Protein AF-A0A3D2IH39-F1 (afdb_monomer_lite)

Radius of gyration: 10.95 Å; chains: 1; bounding box: 22×27×26 Å

Foldseek 3Di:
DVVLVVVCVVAAADHQKDKQAQHDLDPVQLVVVVLQVVQPWDWPPRNHRMIMTGYDNDGHDDDDDD

pLDDT: mean 94.91, std 6.52, range [61.0, 98.38]

Sequence (66 aa):
VGATVNLLLAAVLRTEEFTIENAAMEPDVVQLCNVLVKMGADISGIGTDRITVRGVESLNGVEIAT

Structure (mmCIF, N/CA/C/O backbone):
data_AF-A0A3D2IH39-F1
#
_entry.id   AF-A0A3D2IH39-F1
#
loop_
_atom_site.group_PDB
_atom_site.id
_atom_site.type_symbol
_atom_site.label_atom_id
_atom_site.label_alt_id
_atom_site.label_comp_id
_atom_site.label_asym_id
_atom_site.label_entity_id
_atom_site.label_seq_id
_atom_site.pdbx_PDB_ins_code
_atom_site.Cartn_x
_atom_site.Cartn_y
_atom_site.Cartn_z
_atom_site.occupancy
_atom_site.B_iso_or_equiv
_atom_site.auth_seq_id
_atom_site.auth_comp_id
_atom_site.auth_asym_id
_atom_site.auth_atom_id
_atom_site.pdbx_PDB_model_num
ATOM 1 N N . VAL A 1 1 ? 13.219 1.660 -7.313 1.00 66.62 1 VAL A N 1
ATOM 2 C CA . VAL A 1 1 ? 13.029 0.869 -6.073 1.00 66.62 1 VAL A CA 1
ATOM 3 C C . VAL A 1 1 ? 12.531 1.716 -4.903 1.00 66.62 1 VAL A C 1
ATOM 5 O O . VAL A 1 1 ? 11.332 1.734 -4.663 1.00 66.62 1 VAL A O 1
ATOM 8 N N . GLY A 1 2 ? 13.391 2.485 -4.218 1.00 89.31 2 GLY A N 1
ATOM 9 C CA . GLY A 1 2 ? 13.027 3.125 -2.940 1.00 89.31 2 GLY A CA 1
ATOM 10 C C . GLY A 1 2 ? 11.919 4.184 -3.012 1.00 89.31 2 GLY A C 1
ATOM 11 O O . GLY A 1 2 ? 11.115 4.289 -2.092 1.00 89.31 2 GLY A O 1
ATOM 12 N N . ALA A 1 3 ? 11.826 4.936 -4.114 1.00 94.44 3 ALA A N 1
ATOM 13 C CA . ALA A 1 3 ? 10.803 5.974 -4.264 1.00 94.44 3 ALA A CA 1
ATOM 14 C C . ALA A 1 3 ? 9.376 5.397 -4.265 1.00 94.44 3 ALA A C 1
ATOM 16 O O . ALA A 1 3 ? 8.534 5.869 -3.509 1.00 94.44 3 ALA A O 1
ATOM 17 N N . THR A 1 4 ? 9.119 4.347 -5.055 1.00 96.69 4 THR A N 1
ATOM 18 C CA . THR A 1 4 ? 7.806 3.682 -5.117 1.00 96.69 4 THR A CA 1
ATOM 19 C C . THR A 1 4 ? 7.400 3.137 -3.751 1.00 96.69 4 THR A C 1
ATOM 21 O O . THR A 1 4 ? 6.280 3.369 -3.316 1.00 96.69 4 THR A O 1
ATOM 24 N N . VAL A 1 5 ? 8.329 2.497 -3.034 1.00 96.50 5 VAL A N 1
ATOM 25 C CA . VAL A 1 5 ? 8.092 1.970 -1.679 1.00 96.50 5 VAL A CA 1
ATOM 26 C C . VAL A 1 5 ? 7.708 3.082 -0.701 1.00 96.50 5 VAL A C 1
ATOM 28 O O . VAL A 1 5 ? 6.707 2.962 0.001 1.00 96.50 5 VAL A O 1
ATOM 31 N N . ASN A 1 6 ? 8.456 4.187 -0.685 1.00 96.06 6 ASN A N 1
ATOM 32 C CA . ASN A 1 6 ? 8.167 5.307 0.213 1.00 96.06 6 ASN A CA 1
ATOM 33 C C . ASN A 1 6 ? 6.806 5.945 -0.084 1.00 96.06 6 ASN A C 1
ATOM 35 O O . ASN A 1 6 ? 6.064 6.267 0.842 1.00 96.06 6 ASN A O 1
ATOM 39 N N . LEU A 1 7 ? 6.471 6.108 -1.367 1.00 96.50 7 LEU A N 1
ATOM 40 C CA . LEU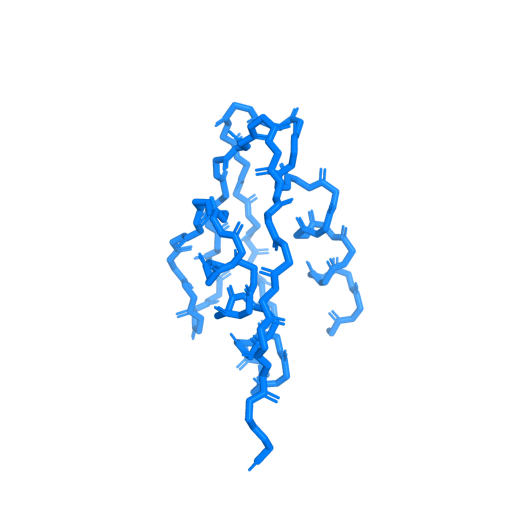 A 1 7 ? 5.178 6.644 -1.784 1.00 96.50 7 LEU A CA 1
ATOM 41 C C . LEU A 1 7 ? 4.024 5.717 -1.387 1.00 96.50 7 LEU A C 1
ATOM 43 O O . LEU A 1 7 ? 3.030 6.202 -0.857 1.00 96.50 7 LEU A O 1
ATOM 47 N N . LEU A 1 8 ? 4.170 4.401 -1.573 1.00 96.31 8 LEU A N 1
ATOM 48 C CA . LEU A 1 8 ? 3.175 3.416 -1.140 1.00 96.31 8 LEU A CA 1
ATOM 49 C C . LEU A 1 8 ? 2.921 3.519 0.366 1.00 96.31 8 LEU A C 1
ATOM 51 O O . LEU A 1 8 ? 1.783 3.705 0.784 1.00 96.31 8 LEU A O 1
ATOM 55 N N . LEU A 1 9 ? 3.981 3.476 1.177 1.00 95.56 9 LEU A N 1
ATOM 56 C CA . LEU A 1 9 ? 3.874 3.551 2.637 1.00 95.56 9 LEU A CA 1
ATOM 57 C C . LEU A 1 9 ? 3.272 4.876 3.126 1.00 95.56 9 LEU A C 1
ATOM 59 O O . LEU A 1 9 ? 2.571 4.896 4.135 1.00 95.56 9 LEU A O 1
ATOM 63 N N . ALA A 1 10 ? 3.516 5.977 2.413 1.00 95.69 10 ALA A N 1
ATOM 64 C CA . ALA A 1 10 ? 2.896 7.262 2.716 1.00 95.69 10 ALA A CA 1
ATOM 65 C C . ALA A 1 10 ? 1.408 7.306 2.322 1.00 95.69 10 ALA A C 1
ATOM 67 O O . ALA A 1 10 ? 0.605 7.928 3.021 1.00 95.69 10 ALA A O 1
ATOM 68 N N . ALA A 1 11 ? 1.035 6.658 1.215 1.00 96.81 11 ALA A N 1
ATOM 69 C CA . ALA A 1 11 ? -0.301 6.757 0.640 1.00 96.81 11 ALA A CA 1
ATOM 70 C C . ALA A 1 11 ? -1.350 5.896 1.360 1.00 96.81 11 ALA A C 1
ATOM 72 O O . ALA A 1 11 ? -2.496 6.329 1.504 1.00 96.81 11 ALA A O 1
ATOM 73 N N . VAL A 1 12 ? -0.961 4.712 1.848 1.00 97.38 12 VAL A N 1
ATOM 74 C CA . VAL A 1 12 ? -1.886 3.668 2.337 1.00 97.38 12 VAL A CA 1
ATOM 75 C C . VAL A 1 12 ? -2.805 4.074 3.491 1.00 97.38 12 VAL A C 1
ATOM 77 O O . VAL A 1 12 ? -3.838 3.442 3.655 1.00 97.38 12 VAL A O 1
ATOM 80 N N . LEU A 1 13 ? -2.487 5.111 4.275 1.00 95.62 13 LEU A N 1
ATOM 81 C CA . LEU A 1 13 ? -3.313 5.523 5.426 1.00 95.62 13 LEU A CA 1
ATOM 82 C C . LEU A 1 13 ? -4.005 6.886 5.285 1.00 95.62 13 LEU A C 1
ATOM 84 O O . LEU A 1 13 ? -4.815 7.251 6.132 1.00 95.62 13 LEU A O 1
ATOM 88 N N . ARG A 1 14 ? -3.622 7.713 4.305 1.00 89.62 14 ARG A N 1
ATOM 89 C CA . ARG A 1 14 ? -3.960 9.154 4.328 1.00 89.62 14 ARG A CA 1
ATOM 90 C C . ARG A 1 14 ? -4.395 9.747 2.996 1.00 89.62 14 ARG A C 1
ATOM 92 O O . ARG A 1 14 ? -4.533 10.963 2.899 1.00 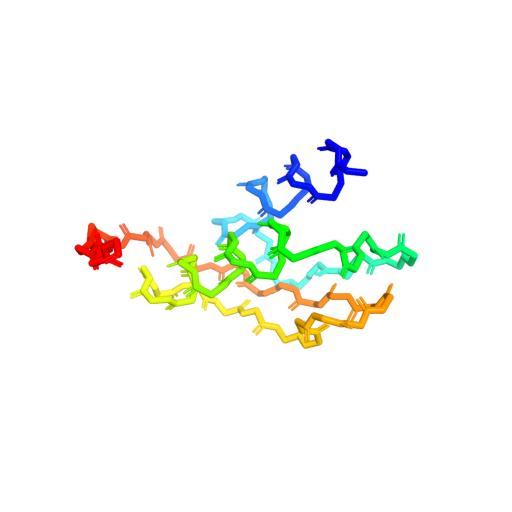89.62 14 ARG A O 1
ATOM 99 N N . THR A 1 15 ? -4.594 8.922 1.978 1.00 91.75 15 THR A N 1
ATOM 100 C CA . THR A 1 15 ? -5.005 9.387 0.648 1.00 91.75 15 THR A CA 1
ATOM 101 C C . THR A 1 15 ? -6.445 8.984 0.367 1.00 91.75 15 THR A C 1
ATOM 103 O O . THR A 1 15 ? -6.860 7.906 0.765 1.00 91.75 15 THR A O 1
ATOM 106 N N . GLU A 1 16 ? -7.224 9.826 -0.309 1.00 92.94 16 GLU A N 1
ATOM 107 C CA . GLU A 1 16 ? -8.519 9.378 -0.845 1.00 92.94 16 GLU A CA 1
ATOM 108 C C . GLU A 1 16 ? -8.270 8.417 -2.014 1.00 92.94 16 GLU A C 1
ATOM 110 O O . GLU A 1 16 ? -8.664 7.254 -1.988 1.00 92.94 16 GLU A O 1
ATOM 115 N N . GLU A 1 17 ? -7.515 8.890 -3.003 1.00 96.31 17 GLU A N 1
ATOM 116 C CA . GLU A 1 17 ? -6.980 8.097 -4.100 1.00 96.31 17 GLU A CA 1
ATOM 117 C C . GLU A 1 17 ? -5.633 8.694 -4.524 1.00 96.31 17 GLU A C 1
ATOM 119 O O . GLU A 1 17 ? -5.494 9.909 -4.681 1.00 96.31 17 GLU A O 1
ATOM 124 N N . PHE A 1 18 ? -4.622 7.849 -4.698 1.00 97.62 18 PHE A N 1
ATOM 125 C CA . PHE A 1 18 ? -3.285 8.257 -5.106 1.00 97.62 18 PHE A CA 1
ATOM 126 C C . PHE A 1 18 ? -2.736 7.288 -6.145 1.00 97.62 18 PHE A C 1
ATOM 128 O O . PHE A 1 18 ? -2.700 6.081 -5.921 1.00 97.62 18 PHE A O 1
ATOM 135 N N . THR A 1 19 ? -2.297 7.814 -7.288 1.00 98.00 19 THR A N 1
ATOM 136 C CA . THR A 1 19 ? -1.726 7.001 -8.365 1.00 98.00 19 THR A CA 1
ATOM 137 C C . THR A 1 19 ? -0.243 7.296 -8.535 1.00 98.00 19 THR A C 1
ATOM 139 O O . THR A 1 19 ? 0.164 8.450 -8.663 1.00 98.00 19 THR A O 1
ATOM 142 N N . ILE A 1 20 ? 0.557 6.233 -8.560 1.00 97.25 20 ILE A N 1
ATOM 143 C CA . ILE A 1 20 ? 1.978 6.249 -8.887 1.00 97.25 20 ILE A CA 1
ATOM 144 C C . ILE A 1 20 ? 2.120 5.802 -10.340 1.00 97.25 20 ILE A C 1
ATOM 146 O O . ILE A 1 20 ? 1.878 4.638 -10.656 1.00 97.25 20 ILE A O 1
ATOM 150 N N . GLU A 1 21 ? 2.538 6.725 -11.197 1.00 97.69 21 GLU A N 1
ATOM 151 C CA . GLU A 1 21 ? 2.931 6.448 -12.581 1.00 97.69 21 GLU A CA 1
ATOM 152 C C . GLU A 1 21 ? 4.429 6.098 -12.641 1.00 97.69 21 GLU A C 1
ATOM 154 O O . GLU A 1 21 ? 5.225 6.618 -11.852 1.00 97.69 21 GLU A O 1
ATOM 159 N N . ASN A 1 22 ? 4.827 5.246 -13.590 1.00 96.00 22 ASN A N 1
ATOM 160 C CA . ASN A 1 22 ? 6.183 4.690 -13.702 1.00 96.00 22 ASN A CA 1
ATOM 161 C C . ASN A 1 22 ? 6.665 4.008 -12.404 1.00 96.00 22 ASN A C 1
ATOM 163 O O . ASN A 1 22 ? 7.810 4.176 -11.967 1.00 96.00 22 ASN A O 1
ATOM 167 N N . ALA A 1 23 ? 5.772 3.260 -11.757 1.00 97.31 23 ALA A N 1
ATOM 168 C CA . ALA A 1 23 ? 6.069 2.498 -10.557 1.00 97.31 23 ALA A CA 1
ATOM 169 C C . ALA A 1 23 ? 7.122 1.407 -10.821 1.00 97.31 23 ALA A C 1
ATOM 171 O O . ALA A 1 23 ? 7.190 0.808 -11.894 1.00 97.31 23 ALA A O 1
ATOM 172 N N . ALA A 1 24 ? 7.954 1.127 -9.816 1.00 97.19 24 ALA A N 1
ATOM 173 C CA . ALA A 1 24 ? 8.896 0.018 -9.885 1.00 97.19 24 ALA A CA 1
ATOM 174 C C . ALA A 1 24 ? 8.152 -1.333 -9.884 1.00 97.19 24 ALA A C 1
ATOM 176 O O . ALA A 1 24 ? 7.329 -1.585 -9.009 1.00 97.19 24 ALA A O 1
ATOM 177 N N . MET A 1 25 ? 8.496 -2.209 -10.833 1.00 96.12 25 MET A N 1
ATOM 178 C CA . MET A 1 25 ? 7.859 -3.522 -11.053 1.00 96.12 25 MET A CA 1
ATOM 179 C C . MET A 1 25 ? 8.695 -4.697 -10.518 1.00 96.12 25 MET A C 1
ATOM 181 O O . MET A 1 25 ? 8.493 -5.850 -10.894 1.00 96.12 25 MET A O 1
ATOM 185 N N . GLU A 1 26 ? 9.685 -4.409 -9.677 1.00 96.56 26 GLU A N 1
ATOM 186 C CA . GLU A 1 26 ? 10.574 -5.426 -9.118 1.00 96.56 26 GLU A CA 1
ATOM 187 C C . GLU A 1 26 ? 9.819 -6.375 -8.168 1.00 96.56 26 GLU A C 1
ATOM 189 O O . GLU A 1 26 ? 8.873 -5.941 -7.498 1.00 96.56 26 GLU A O 1
ATOM 194 N N . PRO A 1 27 ? 10.246 -7.650 -8.053 1.00 95.56 27 PRO A N 1
ATOM 195 C CA . PRO A 1 27 ? 9.581 -8.643 -7.204 1.00 95.56 27 PRO A CA 1
ATOM 196 C C . PRO A 1 27 ? 9.373 -8.182 -5.755 1.00 95.56 27 PRO A C 1
ATOM 198 O O . PRO A 1 27 ? 8.311 -8.423 -5.184 1.00 95.56 27 PRO A O 1
ATOM 201 N N . ASP A 1 28 ? 10.335 -7.453 -5.187 1.00 94.62 28 ASP A N 1
ATOM 202 C CA . ASP A 1 28 ? 10.266 -6.962 -3.807 1.00 94.62 28 ASP A CA 1
ATOM 203 C C . ASP A 1 28 ? 9.175 -5.893 -3.615 1.00 94.62 28 ASP A C 1
ATOM 205 O O . ASP A 1 28 ? 8.526 -5.839 -2.568 1.00 94.62 28 ASP A O 1
ATOM 209 N N . VAL A 1 29 ? 8.916 -5.066 -4.637 1.00 96.38 29 VAL A N 1
ATOM 210 C CA . VAL A 1 29 ? 7.835 -4.064 -4.613 1.00 96.38 29 VAL A CA 1
ATOM 211 C C . VAL A 1 29 ? 6.480 -4.756 -4.695 1.00 96.38 29 VAL A C 1
ATOM 213 O O . VAL A 1 29 ? 5.570 -4.434 -3.933 1.00 96.38 29 VAL A O 1
ATOM 216 N N . VAL A 1 30 ? 6.360 -5.754 -5.573 1.00 96.88 30 VAL A N 1
ATOM 217 C CA . VAL A 1 30 ? 5.156 -6.587 -5.685 1.00 96.88 30 VAL A CA 1
ATOM 218 C C . VAL A 1 30 ? 4.873 -7.308 -4.368 1.00 96.88 30 VAL A C 1
ATOM 220 O O . VAL A 1 30 ? 3.737 -7.303 -3.892 1.00 96.88 30 VAL A O 1
ATOM 223 N N . GLN A 1 31 ? 5.902 -7.880 -3.739 1.00 95.75 31 GLN A N 1
ATOM 224 C CA . GLN A 1 31 ? 5.780 -8.530 -2.439 1.00 95.75 31 GLN A CA 1
ATOM 225 C C . GLN A 1 31 ? 5.305 -7.552 -1.361 1.00 95.75 31 GLN A C 1
ATOM 227 O O . GLN A 1 31 ? 4.373 -7.878 -0.628 1.00 95.75 31 GLN A O 1
ATOM 232 N N . LEU A 1 32 ? 5.886 -6.350 -1.285 1.00 95.88 32 LEU A N 1
ATOM 233 C CA . LEU A 1 32 ? 5.440 -5.321 -0.347 1.00 95.88 32 LEU A CA 1
ATOM 234 C C . LEU A 1 32 ? 3.961 -4.970 -0.549 1.00 95.88 32 LEU A C 1
ATOM 236 O O . LEU A 1 32 ? 3.209 -4.946 0.424 1.00 95.88 32 LEU A O 1
ATOM 240 N N . CYS A 1 33 ? 3.523 -4.737 -1.789 1.00 97.12 33 CYS A N 1
ATOM 241 C CA . CYS A 1 33 ? 2.116 -4.463 -2.078 1.00 97.12 33 CYS A CA 1
ATOM 242 C C . CYS A 1 33 ? 1.212 -5.609 -1.609 1.00 97.12 33 CYS A C 1
ATOM 244 O O . CYS A 1 33 ? 0.204 -5.363 -0.956 1.00 97.12 33 CYS A O 1
ATOM 246 N N . ASN A 1 34 ? 1.591 -6.861 -1.874 1.00 96.62 34 ASN A N 1
ATOM 247 C CA . ASN A 1 34 ? 0.823 -8.029 -1.436 1.00 96.62 34 ASN A CA 1
ATOM 248 C C . ASN A 1 34 ? 0.736 -8.138 0.092 1.00 96.62 34 ASN A C 1
ATOM 250 O O . ASN A 1 34 ? -0.299 -8.532 0.627 1.00 96.62 34 ASN A O 1
ATOM 254 N N . VAL A 1 35 ? 1.805 -7.783 0.807 1.00 96.81 35 VAL A N 1
ATOM 255 C CA . VAL A 1 35 ? 1.802 -7.710 2.272 1.00 96.81 35 VAL A CA 1
ATOM 256 C C . VAL A 1 35 ? 0.859 -6.616 2.753 1.00 96.81 35 VAL A C 1
ATOM 258 O O . VAL A 1 35 ? 0.007 -6.887 3.591 1.00 96.81 35 VAL A O 1
ATOM 261 N N . LEU A 1 36 ? 0.955 -5.410 2.193 1.00 97.31 36 LEU A N 1
ATOM 262 C CA . LEU A 1 36 ? 0.073 -4.296 2.543 1.00 97.31 36 LEU A CA 1
ATOM 263 C C . LEU A 1 36 ? -1.400 -4.647 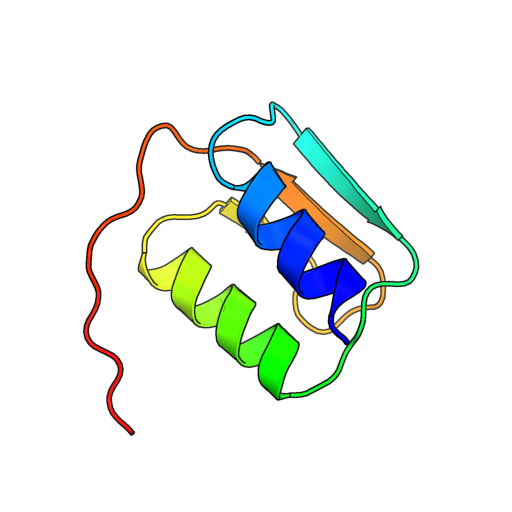2.289 1.00 97.31 36 LEU A C 1
ATOM 265 O O . LEU A 1 36 ? -2.241 -4.391 3.146 1.00 97.31 36 LEU A O 1
ATOM 269 N N . VAL A 1 37 ? -1.711 -5.311 1.172 1.00 97.38 37 VAL A N 1
ATOM 270 C CA . VAL A 1 37 ? -3.063 -5.814 0.877 1.00 97.38 37 VAL A CA 1
ATOM 271 C C . VAL A 1 37 ? -3.515 -6.838 1.917 1.00 97.38 37 VAL A C 1
ATOM 273 O O . VAL A 1 37 ? -4.629 -6.736 2.424 1.00 97.38 37 VAL A O 1
ATOM 276 N N . LYS A 1 38 ? -2.655 -7.786 2.316 1.00 97.0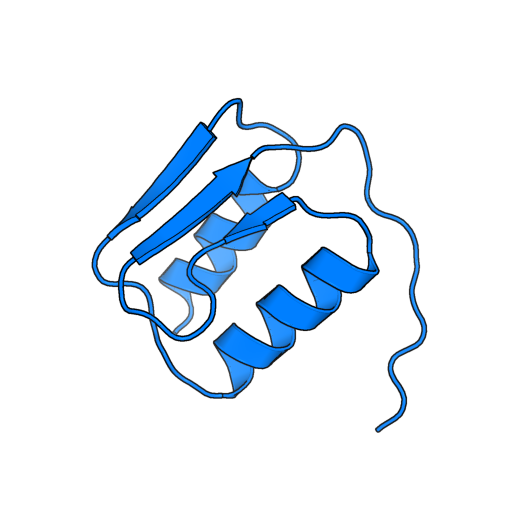6 38 LYS A N 1
ATOM 277 C CA . LYS A 1 38 ? -2.969 -8.717 3.417 1.00 97.06 38 LYS A CA 1
ATOM 278 C C . LYS A 1 38 ? -3.241 -7.982 4.733 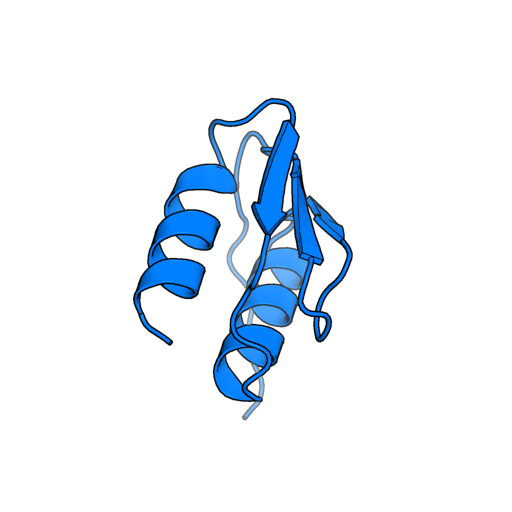1.00 97.06 38 LYS A C 1
ATOM 280 O O . LYS A 1 38 ? -4.092 -8.423 5.498 1.00 97.06 38 LYS A O 1
ATOM 285 N N . MET A 1 39 ? -2.541 -6.876 4.992 1.00 97.56 39 MET A N 1
ATOM 286 C CA . MET A 1 39 ? -2.760 -6.015 6.164 1.00 97.56 39 MET A CA 1
ATOM 287 C C . MET A 1 39 ? -4.064 -5.203 6.081 1.00 97.56 39 MET A C 1
ATOM 289 O O . MET A 1 39 ? -4.466 -4.603 7.079 1.00 97.56 39 MET A O 1
ATOM 293 N N . GLY A 1 40 ? -4.740 -5.202 4.929 1.00 97.06 40 GLY A N 1
ATOM 294 C CA . GLY A 1 40 ? -6.005 -4.508 4.698 1.00 97.06 40 GLY A CA 1
ATOM 295 C C . GLY A 1 40 ? -5.901 -3.245 3.842 1.00 97.06 40 GLY A C 1
ATOM 296 O O . GLY A 1 40 ? -6.869 -2.497 3.790 1.00 97.06 40 GLY A O 1
ATOM 297 N N . ALA A 1 41 ? -4.764 -2.981 3.189 1.00 98.06 41 ALA A N 1
ATOM 298 C CA . ALA A 1 41 ? -4.640 -1.861 2.255 1.00 98.06 41 ALA A CA 1
ATOM 299 C C . ALA A 1 41 ? -5.433 -2.103 0.959 1.00 98.06 41 ALA A C 1
ATOM 301 O O . ALA A 1 41 ? -5.476 -3.224 0.448 1.00 98.06 41 ALA A O 1
ATOM 302 N N . ASP A 1 42 ? -5.977 -1.031 0.383 1.00 97.94 42 ASP A N 1
ATOM 303 C CA . ASP A 1 42 ? -6.595 -1.042 -0.944 1.00 97.94 42 ASP A CA 1
ATOM 304 C C . ASP A 1 42 ? -5.572 -0.571 -1.993 1.00 97.94 42 ASP A C 1
ATOM 306 O O . ASP A 1 42 ? -5.240 0.615 -2.094 1.00 97.94 42 ASP A O 1
ATOM 310 N N . ILE A 1 43 ? -5.003 -1.532 -2.729 1.00 98.25 43 ILE A N 1
ATOM 311 C CA . ILE A 1 43 ? -3.976 -1.307 -3.751 1.00 98.25 43 ILE A CA 1
ATOM 312 C C . ILE A 1 43 ? -4.352 -2.081 -5.014 1.00 98.25 43 ILE A C 1
ATOM 314 O O . ILE A 1 43 ? -4.593 -3.287 -4.976 1.00 98.25 43 ILE A O 1
ATOM 318 N N . SER A 1 44 ? -4.322 -1.401 -6.157 1.00 98.19 44 SER A N 1
ATOM 319 C CA . SER A 1 44 ? -4.580 -1.973 -7.481 1.00 98.19 44 SER A CA 1
ATOM 320 C C . SER A 1 44 ? -3.437 -1.674 -8.456 1.00 98.19 44 SER A C 1
ATOM 322 O O . SER A 1 44 ? -2.626 -0.778 -8.228 1.00 98.19 44 SER A O 1
ATOM 324 N N . GLY A 1 45 ? -3.339 -2.456 -9.536 1.00 97.44 45 GLY A N 1
ATOM 325 C CA . GLY A 1 45 ? -2.251 -2.319 -10.518 1.00 97.44 45 GLY A CA 1
ATOM 326 C C . GLY A 1 45 ? -0.903 -2.888 -10.055 1.00 97.44 45 GLY A C 1
ATOM 327 O O . GLY A 1 45 ? 0.140 -2.552 -10.615 1.00 97.44 45 GLY A O 1
ATOM 328 N N . ILE A 1 46 ? -0.901 -3.758 -9.038 1.00 97.88 46 ILE A N 1
ATOM 329 C CA . ILE A 1 46 ? 0.310 -4.406 -8.513 1.00 97.88 46 ILE A CA 1
ATOM 330 C C . ILE A 1 46 ? 1.026 -5.177 -9.633 1.00 97.88 46 ILE A C 1
ATOM 332 O O . ILE A 1 46 ? 0.414 -5.983 -10.329 1.00 97.88 46 ILE A O 1
ATOM 336 N N . GLY A 1 47 ? 2.333 -4.945 -9.780 1.00 96.56 47 GLY A N 1
ATOM 337 C CA . GLY A 1 47 ? 3.156 -5.573 -10.820 1.00 96.56 47 GLY A CA 1
ATOM 338 C C . GLY A 1 47 ? 3.102 -4.873 -12.179 1.00 96.56 47 GLY A C 1
ATOM 339 O O . GLY A 1 47 ? 3.714 -5.357 -13.125 1.00 96.56 47 GLY A O 1
ATOM 340 N N . THR A 1 48 ? 2.405 -3.740 -12.274 1.00 97.81 48 THR A N 1
ATOM 341 C CA . THR A 1 48 ? 2.418 -2.863 -13.450 1.00 97.81 48 THR A CA 1
ATOM 342 C C . THR A 1 48 ? 3.179 -1.570 -13.153 1.00 97.81 48 THR A C 1
ATOM 344 O O . THR A 1 48 ? 3.547 -1.299 -12.007 1.00 97.81 48 THR A O 1
ATOM 347 N N . ASP A 1 49 ? 3.412 -0.761 -14.181 1.00 97.12 49 ASP A N 1
ATOM 348 C CA . ASP A 1 49 ? 4.016 0.568 -14.066 1.00 97.12 49 ASP A CA 1
ATOM 349 C C . ASP A 1 49 ? 3.043 1.631 -13.526 1.00 97.12 49 ASP A C 1
ATOM 351 O O . ASP A 1 49 ? 3.459 2.764 -13.277 1.00 97.12 49 ASP A O 1
ATOM 355 N N . ARG A 1 50 ? 1.775 1.277 -13.286 1.00 98.00 50 ARG A N 1
ATOM 356 C CA . ARG A 1 50 ? 0.754 2.164 -12.729 1.00 98.00 50 ARG A CA 1
ATOM 357 C C . ARG A 1 50 ? 0.080 1.537 -11.514 1.00 98.00 50 ARG A C 1
ATOM 359 O O . ARG A 1 50 ? -0.734 0.626 -11.643 1.00 98.00 50 ARG A O 1
ATOM 366 N N . ILE A 1 51 ? 0.369 2.065 -10.327 1.00 98.19 51 ILE A N 1
ATOM 367 C CA . ILE A 1 51 ? -0.221 1.586 -9.069 1.00 98.19 51 ILE A CA 1
ATOM 368 C C . ILE A 1 51 ? -1.174 2.639 -8.517 1.00 98.19 51 ILE A C 1
ATOM 370 O O . ILE A 1 51 ? -0.776 3.786 -8.328 1.00 98.19 51 ILE A O 1
ATOM 374 N N . THR A 1 52 ? -2.406 2.245 -8.202 1.00 98.38 52 THR A N 1
ATOM 375 C CA . THR A 1 52 ? -3.389 3.116 -7.546 1.00 98.38 52 THR A CA 1
ATOM 376 C C . THR A 1 52 ? -3.663 2.608 -6.136 1.00 98.38 52 THR A C 1
ATOM 378 O O . THR A 1 52 ? -3.992 1.438 -5.943 1.00 98.38 52 THR A O 1
ATOM 381 N N . VAL A 1 53 ? -3.525 3.501 -5.160 1.00 98.06 53 VAL A N 1
ATOM 382 C CA . VAL A 1 53 ? -3.767 3.268 -3.735 1.00 98.06 53 VAL A CA 1
ATOM 383 C C . VAL A 1 53 ? -4.982 4.077 -3.307 1.00 98.06 53 VAL A C 1
ATOM 385 O O . VAL A 1 53 ? -5.092 5.254 -3.653 1.00 98.06 53 VAL A O 1
ATOM 388 N N . ARG A 1 54 ? -5.862 3.464 -2.520 1.00 98.12 54 ARG A N 1
ATOM 389 C CA . ARG A 1 54 ? -6.904 4.164 -1.767 1.00 98.12 54 ARG A CA 1
ATOM 390 C C . ARG A 1 54 ? -6.584 4.027 -0.289 1.00 98.12 54 ARG A C 1
ATOM 392 O O . ARG A 1 54 ? -6.300 2.931 0.194 1.00 98.12 54 ARG A O 1
ATOM 399 N N . GLY A 1 55 ? -6.526 5.151 0.412 1.00 96.81 55 GLY A N 1
ATOM 400 C CA . GLY A 1 55 ? -6.156 5.162 1.819 1.00 96.81 55 GLY A CA 1
ATOM 401 C C . GLY A 1 55 ? -7.206 4.465 2.672 1.00 96.81 55 GLY A C 1
ATOM 402 O O . GLY A 1 55 ? -8.409 4.620 2.463 1.00 96.81 55 GLY A O 1
ATOM 403 N N . VAL A 1 56 ? -6.728 3.708 3.653 1.00 97.56 56 VAL A N 1
ATOM 404 C CA . VAL A 1 56 ? -7.550 3.012 4.645 1.00 97.56 56 VAL A CA 1
ATOM 405 C C . VAL A 1 56 ? -7.306 3.598 6.034 1.00 97.56 56 VAL A C 1
ATOM 407 O O . VAL A 1 56 ? -6.262 4.187 6.295 1.00 97.56 56 VAL A O 1
ATOM 410 N N . GLU A 1 57 ? -8.257 3.444 6.954 1.00 96.50 57 GLU A N 1
ATOM 411 C CA . GLU A 1 57 ? -8.142 4.045 8.293 1.00 96.50 57 GLU A CA 1
ATOM 412 C C . GLU A 1 57 ? -7.040 3.407 9.150 1.00 96.50 57 GLU A C 1
ATOM 414 O O . GLU A 1 57 ? -6.408 4.075 9.970 1.00 96.50 57 GLU A O 1
ATOM 419 N N . SER A 1 58 ? -6.812 2.103 8.985 1.00 96.56 58 SER A N 1
ATOM 420 C CA . SER A 1 58 ? -5.791 1.366 9.725 1.00 96.56 58 SER A CA 1
ATOM 421 C C . SER A 1 58 ? -5.306 0.141 8.954 1.00 96.56 58 SER A C 1
ATOM 423 O O . SER A 1 58 ? -5.973 -0.346 8.042 1.00 96.56 58 SER A O 1
ATOM 425 N N . LEU A 1 59 ? -4.127 -0.353 9.337 1.00 97.50 59 LEU A N 1
ATOM 426 C CA . LEU A 1 59 ? -3.566 -1.613 8.862 1.00 97.50 59 LEU A CA 1
ATOM 427 C C . LEU A 1 59 ? -3.479 -2.598 10.026 1.00 97.50 59 LEU A C 1
ATOM 429 O O . LEU A 1 59 ? -3.133 -2.220 11.146 1.00 97.50 59 LEU A O 1
ATOM 433 N N . ASN A 1 60 ? -3.752 -3.866 9.744 1.00 96.69 60 ASN A N 1
ATOM 434 C CA . ASN A 1 60 ? -3.671 -4.952 10.711 1.00 96.69 60 ASN A CA 1
ATOM 435 C C . ASN A 1 60 ? -2.314 -5.655 10.635 1.00 96.69 60 ASN A C 1
ATOM 437 O O . ASN A 1 60 ? -1.672 -5.691 9.586 1.00 96.69 60 ASN A O 1
ATOM 441 N N . GLY A 1 61 ? -1.883 -6.252 11.747 1.00 95.75 61 GLY A N 1
ATOM 442 C CA . GLY A 1 61 ? -0.737 -7.159 11.734 1.00 95.75 61 GLY A CA 1
ATOM 443 C C . GLY A 1 61 ? -1.046 -8.411 10.912 1.00 95.75 61 GLY A C 1
ATOM 444 O O . GLY A 1 61 ? -2.158 -8.933 10.976 1.00 95.75 61 GLY A O 1
ATOM 445 N N . VAL A 1 62 ? -0.063 -8.898 10.156 1.00 95.12 62 VAL A N 1
ATOM 446 C CA . VAL A 1 62 ? -0.175 -10.142 9.384 1.00 95.12 62 VAL A CA 1
ATOM 447 C C . VAL A 1 62 ? 1.055 -11.002 9.576 1.00 95.12 62 VAL A C 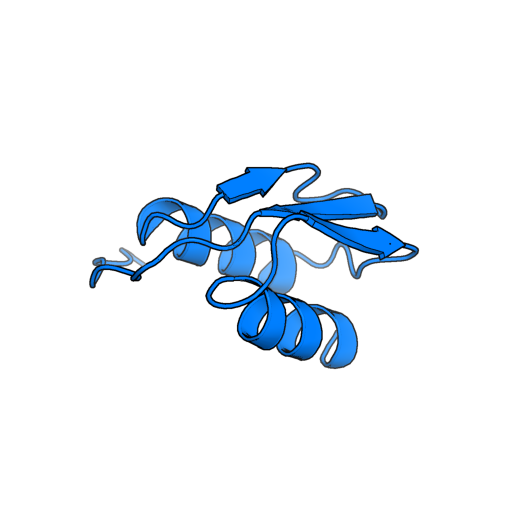1
ATOM 449 O O . VAL A 1 62 ? 2.169 -10.496 9.706 1.00 95.12 62 VAL A O 1
ATOM 452 N N . GLU A 1 63 ? 0.852 -12.311 9.543 1.00 91.56 63 GLU A N 1
ATOM 453 C CA . GLU A 1 63 ? 1.951 -13.257 9.447 1.00 91.56 63 GLU A CA 1
ATOM 454 C C . GLU A 1 63 ? 2.328 -13.461 7.982 1.00 91.56 63 GLU A C 1
ATOM 456 O O . GLU A 1 63 ? 1.482 -13.692 7.110 1.00 91.56 63 GLU A O 1
ATOM 461 N N . ILE A 1 64 ? 3.625 -13.375 7.712 1.00 83.31 64 ILE A N 1
ATOM 462 C CA . ILE A 1 64 ? 4.196 -13.695 6.412 1.00 83.31 64 ILE A CA 1
ATOM 463 C C . ILE A 1 64 ? 4.987 -14.981 6.598 1.00 83.31 64 ILE A C 1
ATOM 465 O O . ILE A 1 64 ? 6.032 -14.986 7.246 1.00 83.31 64 ILE A O 1
ATOM 469 N N . ALA A 1 65 ? 4.471 -16.075 6.042 1.00 75.81 65 ALA A N 1
ATOM 470 C CA . ALA A 1 65 ? 5.246 -17.297 5.900 1.00 75.81 65 ALA A CA 1
ATOM 471 C C . ALA A 1 65 ? 6.339 -17.065 4.847 1.00 75.81 65 ALA A C 1
ATOM 473 O O . ALA A 1 65 ? 6.058 -16.508 3.783 1.00 75.81 65 ALA A O 1
ATOM 474 N N . THR A 1 66 ? 7.570 -17.438 5.197 1.00 61.00 66 THR A N 1
ATOM 475 C CA . THR A 1 66 ? 8.753 -17.364 4.326 1.00 61.00 66 THR A CA 1
ATOM 476 C C . THR A 1 66 ? 8.785 -18.536 3.358 1.00 61.00 66 THR A C 1
ATOM 478 O O . THR A 1 66 ? 8.397 -19.648 3.786 1.00 61.00 66 THR A O 1
#

Secondary structure (DSSP, 8-state):
-HHHHHHHHHHTTT-SSEEEES----HHHHHHHHHHHHTT-EEESTTSSEEEEE--S---------